Protein AF-A0A0B7GUD6-F1 (afdb_monomer_lite)

Structure (mmCIF, N/CA/C/O backbone):
data_AF-A0A0B7GUD6-F1
#
_entry.id   AF-A0A0B7GUD6-F1
#
loop_
_atom_site.group_PDB
_atom_site.id
_atom_site.type_symbol
_atom_site.label_atom_id
_atom_site.label_alt_id
_atom_site.label_comp_id
_atom_site.label_asym_id
_atom_site.label_entity_id
_atom_site.label_seq_id
_atom_site.pdbx_PDB_ins_code
_atom_site.Cartn_x
_atom_site.Cartn_y
_atom_site.Cartn_z
_atom_site.occupancy
_atom_site.B_iso_or_equiv
_atom_site.auth_seq_id
_atom_site.auth_comp_id
_atom_site.auth_asym_id
_atom_site.auth_atom_id
_atom_site.pdbx_PDB_model_num
ATOM 1 N N . MET A 1 1 ? 10.479 -0.713 2.716 1.00 84.81 1 MET A N 1
ATOM 2 C CA . MET A 1 1 ? 9.176 -1.406 2.813 1.00 84.81 1 MET A CA 1
ATOM 3 C C . MET A 1 1 ? 8.783 -1.707 4.256 1.00 84.81 1 MET A C 1
ATOM 5 O O . MET A 1 1 ? 7.689 -1.326 4.632 1.00 84.81 1 MET A O 1
ATOM 9 N N . ILE A 1 2 ? 9.683 -2.224 5.104 1.00 88.94 2 ILE A N 1
ATOM 10 C CA . ILE A 1 2 ? 9.406 -2.502 6.534 1.00 88.94 2 ILE A CA 1
ATOM 11 C C . ILE A 1 2 ? 8.752 -1.320 7.278 1.00 88.94 2 ILE A C 1
ATOM 13 O O . ILE A 1 2 ? 7.714 -1.495 7.905 1.00 88.94 2 ILE A O 1
ATOM 17 N N . VAL A 1 3 ? 9.305 -0.104 7.169 1.00 90.75 3 VAL A N 1
ATOM 18 C CA . VAL A 1 3 ? 8.752 1.090 7.847 1.00 90.75 3 VAL A CA 1
ATOM 19 C C . VAL A 1 3 ? 7.335 1.430 7.361 1.00 90.75 3 VAL A C 1
ATOM 21 O O . VAL A 1 3 ? 6.487 1.818 8.159 1.00 90.75 3 VAL A O 1
ATOM 24 N N . PHE A 1 4 ? 7.052 1.239 6.068 1.00 91.56 4 PHE A N 1
ATOM 25 C CA . PHE A 1 4 ? 5.717 1.444 5.500 1.00 91.56 4 PHE A CA 1
ATOM 26 C C . PHE A 1 4 ? 4.717 0.423 6.057 1.00 91.56 4 PHE A C 1
ATOM 28 O O . PHE A 1 4 ? 3.627 0.805 6.480 1.00 91.56 4 PHE A O 1
ATOM 35 N N . SER A 1 5 ? 5.098 -0.856 6.111 1.00 92.75 5 SER A N 1
ATOM 36 C CA . SER A 1 5 ? 4.256 -1.923 6.666 1.00 92.75 5 SER A CA 1
ATOM 37 C C . SER A 1 5 ? 3.994 -1.724 8.159 1.00 92.75 5 SER A C 1
ATOM 39 O O . SER A 1 5 ? 2.849 -1.810 8.590 1.00 92.75 5 SER A O 1
ATOM 41 N N . LEU A 1 6 ? 5.021 -1.380 8.944 1.00 92.56 6 LEU A N 1
ATOM 42 C CA . LEU A 1 6 ? 4.862 -1.072 10.369 1.00 92.56 6 LEU A CA 1
ATOM 43 C C . LEU A 1 6 ? 3.951 0.138 10.592 1.00 92.56 6 LEU A C 1
ATOM 45 O O . LEU A 1 6 ? 3.086 0.095 11.459 1.00 92.56 6 LEU A O 1
ATOM 49 N N . GLY A 1 7 ? 4.095 1.193 9.786 1.00 92.19 7 GLY A N 1
ATOM 50 C CA . GLY A 1 7 ? 3.211 2.356 9.847 1.00 92.19 7 GLY A CA 1
ATOM 51 C C . GLY A 1 7 ? 1.745 1.995 9.588 1.00 92.19 7 GLY A C 1
ATOM 52 O O . GLY A 1 7 ? 0.878 2.403 10.358 1.00 92.19 7 GLY A O 1
ATOM 53 N N . ASN A 1 8 ? 1.471 1.178 8.565 1.00 93.62 8 ASN A N 1
ATOM 54 C CA . ASN A 1 8 ? 0.111 0.718 8.262 1.00 93.62 8 ASN A CA 1
ATOM 55 C C . ASN A 1 8 ? -0.447 -0.226 9.341 1.00 93.62 8 ASN A C 1
ATOM 57 O O . ASN A 1 8 ? -1.615 -0.093 9.699 1.00 93.62 8 ASN A O 1
ATOM 61 N N . LEU A 1 9 ? 0.370 -1.113 9.921 1.00 93.38 9 LEU A N 1
ATOM 62 C CA . LEU A 1 9 ? -0.036 -1.935 11.071 1.00 93.38 9 LEU A CA 1
ATOM 63 C C . LEU A 1 9 ? -0.393 -1.077 12.283 1.00 93.38 9 LEU A C 1
ATOM 65 O O . LEU A 1 9 ? -1.434 -1.290 12.900 1.00 93.38 9 LEU A O 1
ATOM 69 N N . CYS A 1 10 ? 0.426 -0.072 12.596 1.00 92.12 10 CYS A N 1
ATOM 70 C CA . CYS A 1 10 ? 0.124 0.878 13.663 1.00 92.12 10 CYS A CA 1
ATOM 71 C C . CYS A 1 10 ? -1.193 1.624 13.404 1.00 92.12 10 CYS A C 1
ATOM 73 O O . CYS A 1 10 ? -1.939 1.865 14.348 1.00 92.12 10 CYS A O 1
ATOM 75 N N . THR A 1 11 ? -1.506 1.961 12.146 1.00 92.25 11 THR A N 1
ATOM 76 C CA . THR A 1 11 ? -2.809 2.538 11.780 1.00 92.25 11 THR A CA 1
ATOM 77 C C . THR A 1 11 ? -3.952 1.537 11.977 1.00 92.25 11 THR A C 1
ATOM 79 O O . THR A 1 11 ? -4.995 1.916 12.504 1.00 92.25 11 THR A O 1
ATOM 82 N N . ALA A 1 12 ? -3.759 0.267 11.614 1.00 91.62 12 ALA A N 1
ATOM 83 C CA . ALA A 1 12 ? -4.777 -0.778 11.747 1.00 91.62 12 ALA A CA 1
ATOM 84 C C . ALA A 1 12 ? -5.167 -1.062 13.211 1.00 91.62 12 ALA A C 1
ATOM 86 O O . ALA A 1 12 ? -6.327 -1.363 13.493 1.00 91.62 12 ALA A O 1
ATOM 87 N N . PHE A 1 13 ? -4.209 -0.934 14.135 1.00 92.69 13 PHE A N 1
ATOM 88 C CA . PHE A 1 13 ? -4.403 -1.122 15.578 1.00 92.69 13 PHE A CA 1
ATOM 89 C C . PHE A 1 13 ? -4.581 0.187 16.360 1.00 92.69 13 PHE A C 1
ATOM 91 O O . PHE A 1 13 ? -4.580 0.152 17.589 1.00 92.69 13 PHE A O 1
ATOM 98 N N . ALA A 1 14 ? -4.698 1.341 15.694 1.00 91.06 14 ALA A N 1
ATOM 99 C CA . ALA A 1 14 ? -4.678 2.634 16.371 1.00 91.06 14 ALA A CA 1
ATOM 100 C C . ALA A 1 14 ? -5.864 2.781 17.353 1.00 91.06 14 ALA A C 1
ATOM 102 O O . ALA A 1 14 ? -7.009 2.873 16.908 1.00 91.06 14 ALA A O 1
ATOM 103 N N . PRO A 1 15 ? -5.619 2.872 18.677 1.00 87.44 15 PRO A N 1
ATOM 104 C CA . PRO A 1 15 ? -6.691 2.985 19.667 1.00 87.44 15 PRO A CA 1
ATOM 105 C C . PRO A 1 15 ? -7.168 4.433 19.851 1.00 87.44 15 PRO A C 1
ATOM 107 O O . PRO A 1 15 ? -8.223 4.674 20.430 1.00 87.44 15 PRO A O 1
ATOM 110 N N . THR A 1 16 ? -6.384 5.413 19.389 1.00 93.62 16 THR A N 1
ATOM 111 C CA . THR A 1 16 ? -6.683 6.843 19.510 1.00 93.62 16 THR A CA 1
ATOM 112 C C . THR A 1 16 ? -6.365 7.586 18.217 1.00 93.62 16 THR A C 1
ATOM 114 O O . THR A 1 16 ? -5.482 7.201 17.444 1.00 93.62 16 THR A O 1
ATOM 117 N N . TYR A 1 17 ? -7.056 8.707 18.007 1.00 91.38 17 TYR A N 1
ATOM 118 C CA . TYR A 1 17 ? -6.869 9.558 16.832 1.00 91.38 17 TYR A CA 1
ATOM 119 C C . TYR A 1 17 ? -5.434 10.096 16.698 1.00 91.38 17 TYR A C 1
ATOM 121 O O . TYR A 1 17 ? -4.908 10.207 15.589 1.00 91.38 17 TYR A O 1
ATOM 129 N N . SER A 1 18 ? -4.760 10.378 17.816 1.00 92.88 18 SER A N 1
ATOM 130 C CA . SER A 1 18 ? -3.370 10.847 17.815 1.00 92.88 18 SER A CA 1
ATOM 131 C C . SER A 1 18 ? -2.413 9.799 17.240 1.00 92.88 18 SER A C 1
ATOM 133 O O . SER A 1 18 ?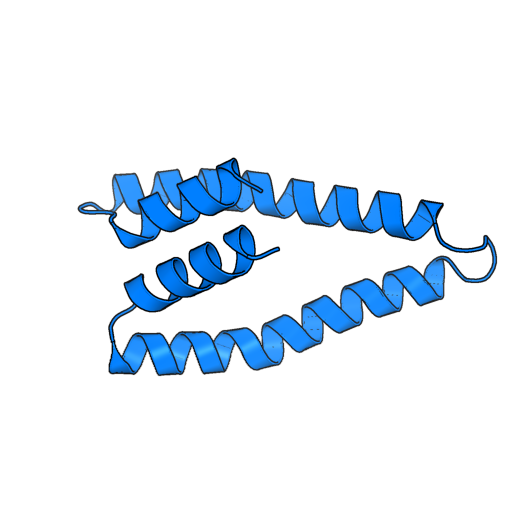 -1.572 10.127 16.404 1.00 92.88 18 SER A O 1
ATOM 135 N N . ILE A 1 19 ? -2.575 8.527 17.627 1.00 92.25 19 ILE A N 1
ATOM 136 C CA . ILE A 1 19 ? -1.765 7.412 17.106 1.00 92.25 19 ILE A CA 1
ATOM 137 C C . ILE A 1 19 ? -2.065 7.183 15.620 1.00 92.25 19 ILE A C 1
ATOM 139 O O . ILE A 1 19 ? -1.147 6.992 14.815 1.00 92.25 19 ILE A O 1
ATOM 143 N N . LEU A 1 20 ? -3.339 7.272 15.230 1.00 93.25 20 LEU A N 1
ATOM 144 C CA . LEU A 1 20 ? -3.750 7.179 13.830 1.00 93.25 20 LEU A CA 1
ATOM 145 C C . LEU A 1 20 ? -3.102 8.285 12.983 1.00 93.25 20 LEU A C 1
ATOM 147 O O . LEU A 1 20 ? -2.539 8.015 11.926 1.00 93.25 20 LEU A O 1
ATOM 151 N N . THR A 1 21 ? -3.105 9.523 13.467 1.00 94.50 21 THR A N 1
ATOM 152 C CA . THR A 1 21 ? -2.536 10.660 12.732 1.00 94.50 21 THR A CA 1
ATOM 153 C C . THR A 1 21 ? -1.017 10.544 12.600 1.00 94.50 21 THR A C 1
ATOM 155 O O . THR A 1 21 ? -0.480 10.709 11.505 1.00 94.50 21 THR A O 1
ATOM 158 N N . LEU A 1 22 ? -0.315 10.195 13.683 1.00 94.88 22 LEU A N 1
ATOM 159 C CA . LEU A 1 22 ? 1.141 10.014 13.660 1.00 94.88 22 LEU A CA 1
ATOM 160 C C . LEU A 1 22 ? 1.568 8.886 12.717 1.00 94.88 22 LEU A C 1
ATOM 162 O O . LEU A 1 22 ? 2.478 9.070 11.908 1.00 94.88 22 LEU A O 1
ATOM 166 N N . SER A 1 23 ? 0.886 7.738 12.769 1.00 94.00 23 SER A N 1
ATOM 167 C CA . SER A 1 23 ? 1.168 6.627 11.852 1.00 94.00 23 SER A CA 1
ATOM 168 C C . SER A 1 23 ? 0.937 7.024 10.389 1.00 94.00 23 SER A C 1
ATOM 170 O O . SER A 1 23 ? 1.775 6.729 9.538 1.00 94.00 23 SER A O 1
ATOM 172 N N . ARG A 1 24 ? -0.118 7.795 10.094 1.00 93.88 24 ARG A N 1
ATOM 173 C CA . ARG A 1 24 ? -0.387 8.320 8.744 1.00 93.88 24 ARG A CA 1
ATOM 174 C C . ARG A 1 24 ? 0.688 9.284 8.247 1.00 93.88 24 ARG A C 1
ATOM 176 O O . ARG A 1 24 ? 1.040 9.212 7.072 1.00 93.88 24 ARG A O 1
ATOM 183 N N . ILE A 1 25 ? 1.241 10.131 9.117 1.00 95.12 25 ILE A N 1
ATOM 184 C CA . ILE A 1 25 ? 2.366 11.015 8.767 1.00 95.12 25 ILE A CA 1
ATOM 185 C C . ILE A 1 25 ? 3.588 10.179 8.369 1.00 95.12 25 ILE A C 1
ATOM 187 O O . ILE A 1 25 ? 4.175 10.416 7.315 1.00 95.12 25 ILE A O 1
ATOM 191 N N . ILE A 1 26 ? 3.935 9.162 9.164 1.00 93.50 26 ILE A N 1
ATOM 192 C CA . ILE A 1 26 ? 5.065 8.267 8.868 1.00 93.50 26 ILE A CA 1
ATOM 193 C C . ILE A 1 26 ? 4.857 7.568 7.520 1.00 93.50 26 ILE A C 1
ATOM 195 O O . ILE A 1 26 ? 5.750 7.573 6.672 1.00 93.50 26 ILE A O 1
ATOM 199 N N . VAL A 1 27 ? 3.670 7.000 7.295 1.00 94.38 27 VAL A N 1
ATOM 200 C CA . VAL A 1 27 ? 3.338 6.308 6.042 1.00 94.38 27 VAL A CA 1
ATOM 201 C C . VAL A 1 27 ? 3.434 7.256 4.845 1.00 94.38 27 VAL A C 1
ATOM 203 O O . VAL A 1 27 ? 4.040 6.881 3.842 1.00 94.38 27 VAL A O 1
ATOM 206 N N . ALA A 1 28 ? 2.912 8.482 4.958 1.00 93.56 28 ALA A N 1
ATOM 207 C CA . ALA A 1 28 ? 2.952 9.483 3.891 1.00 93.56 28 ALA A CA 1
ATOM 208 C C . ALA A 1 28 ? 4.389 9.872 3.500 1.00 93.56 28 ALA A C 1
ATOM 210 O O . ALA A 1 28 ? 4.709 9.957 2.310 1.00 93.56 28 ALA A O 1
ATOM 211 N N . LEU A 1 29 ? 5.268 10.049 4.494 1.00 93.75 29 LEU A N 1
ATOM 212 C CA . LEU A 1 29 ? 6.686 10.344 4.268 1.00 93.75 29 LEU A CA 1
ATOM 213 C C . LEU A 1 29 ? 7.380 9.205 3.510 1.00 93.75 29 LEU A C 1
ATOM 215 O O . LEU A 1 29 ? 8.093 9.442 2.533 1.00 93.75 29 LEU A O 1
ATOM 219 N N . VAL A 1 30 ? 7.136 7.958 3.921 1.00 93.44 30 VAL A N 1
ATOM 220 C CA . VAL A 1 30 ? 7.763 6.787 3.294 1.00 93.44 30 VAL A CA 1
ATOM 221 C C . VAL A 1 30 ? 7.219 6.543 1.885 1.00 93.44 30 VAL A C 1
ATOM 223 O O . VAL A 1 30 ? 7.998 6.240 0.980 1.00 93.44 30 VAL A O 1
ATOM 226 N N . SER A 1 31 ? 5.910 6.702 1.662 1.00 90.88 31 SER A N 1
ATOM 227 C CA . SER A 1 31 ? 5.309 6.488 0.341 1.00 90.88 31 SER A CA 1
ATOM 228 C C . SER A 1 31 ? 5.795 7.500 -0.696 1.00 90.88 31 SER A C 1
ATOM 230 O O . SER A 1 31 ? 6.071 7.118 -1.833 1.00 90.88 31 SER A O 1
ATOM 232 N N . GLY A 1 32 ? 5.960 8.773 -0.312 1.00 90.12 32 GLY A N 1
ATOM 233 C CA . GLY A 1 32 ? 6.475 9.805 -1.220 1.00 90.12 32 GLY A CA 1
ATOM 234 C C . GLY A 1 32 ? 7.914 9.526 -1.668 1.00 90.12 32 GLY A C 1
ATOM 235 O O . GLY A 1 32 ? 8.238 9.619 -2.858 1.00 90.12 32 GLY A O 1
ATOM 236 N N . ALA A 1 33 ? 8.767 9.099 -0.730 1.00 91.75 33 ALA A N 1
ATOM 237 C CA . ALA A 1 33 ? 10.136 8.692 -1.035 1.00 91.75 33 ALA A CA 1
ATOM 238 C C . ALA A 1 33 ? 10.178 7.438 -1.927 1.00 91.75 33 ALA A C 1
ATOM 240 O O . ALA A 1 33 ? 10.946 7.392 -2.887 1.00 91.75 33 ALA A O 1
ATOM 241 N N . ALA A 1 34 ? 9.320 6.446 -1.662 1.00 90.00 34 ALA A N 1
ATOM 242 C CA . ALA A 1 34 ? 9.259 5.210 -2.442 1.00 90.00 34 ALA A CA 1
ATOM 243 C C . ALA A 1 34 ? 8.906 5.462 -3.917 1.00 90.00 34 ALA A C 1
ATOM 245 O O . ALA A 1 34 ? 9.577 4.931 -4.801 1.00 90.00 34 ALA A O 1
ATOM 246 N N . ILE A 1 35 ? 7.907 6.310 -4.189 1.00 90.19 35 ILE A N 1
ATOM 247 C CA . ILE A 1 35 ? 7.517 6.670 -5.563 1.00 90.19 35 ILE A CA 1
ATOM 248 C C . ILE A 1 35 ? 8.664 7.402 -6.270 1.00 90.19 35 ILE A C 1
ATOM 250 O O . ILE A 1 35 ? 8.997 7.076 -7.408 1.00 90.19 35 ILE A O 1
ATOM 254 N N . SER A 1 36 ? 9.312 8.346 -5.582 1.00 91.19 36 SER A N 1
ATOM 255 C CA . SER A 1 36 ? 10.443 9.105 -6.134 1.00 91.19 36 SER A CA 1
ATOM 256 C C . SER A 1 36 ? 11.607 8.193 -6.536 1.00 91.19 36 SER A C 1
ATOM 258 O O . SER A 1 36 ? 12.143 8.310 -7.638 1.00 91.19 36 SER A O 1
ATOM 260 N N . VAL A 1 37 ? 11.962 7.237 -5.673 1.00 92.00 37 VAL A N 1
ATOM 261 C CA . VAL A 1 37 ? 13.017 6.250 -5.947 1.00 92.00 37 VAL A CA 1
ATOM 262 C C . VAL A 1 37 ? 12.614 5.306 -7.083 1.00 92.00 37 VAL A C 1
ATOM 264 O O . VAL A 1 37 ? 13.423 5.060 -7.975 1.00 92.00 37 VAL A O 1
ATOM 267 N N . ALA A 1 38 ? 11.368 4.821 -7.104 1.00 89.00 38 ALA A N 1
ATOM 268 C CA . ALA A 1 38 ? 10.874 3.949 -8.171 1.00 89.00 38 ALA A CA 1
ATOM 269 C C . ALA A 1 38 ? 10.953 4.626 -9.550 1.00 89.00 38 ALA A C 1
ATOM 271 O O . ALA A 1 38 ? 11.410 4.015 -10.517 1.00 89.00 38 ALA A O 1
ATOM 272 N N . MET A 1 39 ? 10.584 5.907 -9.630 1.00 89.88 39 MET A N 1
ATOM 273 C CA . MET A 1 39 ? 10.691 6.696 -10.860 1.00 89.88 39 MET A CA 1
ATOM 274 C C . MET A 1 39 ? 12.149 6.914 -11.278 1.00 89.88 39 MET A C 1
ATOM 276 O O . MET A 1 39 ? 12.483 6.747 -12.454 1.00 89.88 39 MET A O 1
ATOM 280 N N . ALA A 1 40 ? 13.033 7.234 -10.327 1.00 91.19 40 ALA A N 1
ATOM 281 C CA . ALA A 1 40 ? 14.458 7.411 -10.598 1.00 91.19 40 ALA A CA 1
ATOM 282 C C . ALA A 1 40 ? 15.086 6.126 -11.161 1.00 91.19 40 ALA A C 1
ATOM 284 O O . ALA A 1 40 ? 15.706 6.160 -12.227 1.00 91.19 40 ALA A O 1
ATOM 285 N N . ILE A 1 41 ? 14.850 4.985 -10.506 1.00 90.88 41 ILE A N 1
ATOM 286 C CA . ILE A 1 41 ? 15.349 3.676 -10.947 1.00 90.88 41 ILE A CA 1
ATOM 287 C C . ILE A 1 41 ? 14.758 3.304 -12.310 1.00 90.88 41 ILE A C 1
ATOM 289 O O . ILE A 1 41 ? 15.507 2.931 -13.212 1.00 90.88 41 ILE A O 1
ATOM 293 N N . GLY A 1 42 ? 13.444 3.463 -12.502 1.00 86.06 42 GLY A N 1
ATOM 294 C CA . GLY A 1 42 ? 12.786 3.176 -13.779 1.00 86.06 42 GLY A CA 1
ATOM 295 C C . GLY A 1 42 ? 13.377 3.986 -14.934 1.00 86.06 42 GLY A C 1
ATOM 296 O O . GLY A 1 42 ? 13.668 3.441 -15.999 1.00 86.06 42 GLY A O 1
ATOM 297 N N . SER A 1 43 ? 13.648 5.273 -14.710 1.00 86.12 43 SER A N 1
ATOM 298 C CA . SER A 1 43 ? 14.283 6.133 -15.715 1.00 86.12 43 SER A CA 1
ATOM 299 C C . SER A 1 43 ? 15.726 5.722 -16.041 1.00 86.12 43 SER A C 1
ATOM 301 O O . SER A 1 43 ? 16.167 5.894 -17.180 1.00 86.12 43 SER A O 1
ATOM 303 N N . HIS A 1 44 ? 16.452 5.159 -15.069 1.00 88.06 44 HIS A N 1
ATOM 304 C CA . HIS A 1 44 ? 17.822 4.690 -15.253 1.00 88.06 44 HIS A CA 1
ATOM 305 C C . HIS A 1 44 ? 17.878 3.356 -16.009 1.00 88.06 44 HIS A C 1
ATOM 307 O O . HIS A 1 44 ? 18.748 3.174 -16.858 1.00 88.06 44 HIS A O 1
ATOM 313 N N . LEU A 1 45 ? 16.920 2.460 -15.750 1.00 88.88 45 LEU A N 1
ATOM 314 C CA . LEU A 1 45 ? 16.795 1.166 -16.427 1.00 88.88 45 LEU A CA 1
ATOM 315 C C . LEU A 1 45 ? 16.301 1.300 -17.876 1.00 88.88 45 LEU A C 1
ATOM 317 O O . LEU A 1 45 ? 16.582 0.448 -18.719 1.00 88.88 45 LEU A O 1
ATOM 321 N N . ALA A 1 46 ? 15.549 2.361 -18.174 1.00 88.19 46 ALA A N 1
ATOM 322 C CA . ALA A 1 46 ? 14.991 2.591 -19.496 1.00 88.19 46 ALA A CA 1
ATOM 323 C C . ALA A 1 46 ? 16.050 3.087 -20.508 1.00 88.19 46 ALA A C 1
ATOM 325 O O . ALA A 1 46 ? 16.806 4.023 -20.213 1.00 88.19 46 ALA A O 1
ATOM 326 N N . PRO A 1 47 ? 16.044 2.558 -21.751 1.00 88.88 47 PRO A N 1
ATOM 327 C CA . PRO A 1 47 ? 16.812 3.116 -22.863 1.00 88.88 47 PRO A CA 1
ATOM 328 C C . PRO A 1 47 ? 16.515 4.608 -23.054 1.00 88.88 47 PRO A C 1
ATOM 330 O O . PRO A 1 47 ? 15.364 5.027 -22.910 1.00 88.88 47 PRO A O 1
ATOM 333 N N . ILE A 1 48 ? 17.524 5.411 -23.417 1.00 87.06 48 ILE A N 1
ATOM 334 C CA . ILE A 1 48 ? 17.434 6.885 -23.490 1.00 87.06 48 ILE A CA 1
ATOM 335 C C . ILE A 1 48 ? 16.225 7.378 -24.308 1.00 87.06 48 ILE A C 1
ATOM 337 O O . ILE A 1 48 ? 15.540 8.315 -23.908 1.00 87.06 48 ILE A O 1
ATOM 341 N N . ASN A 1 49 ? 15.906 6.686 -25.404 1.00 91.31 49 ASN A N 1
ATOM 342 C CA . ASN A 1 49 ? 14.805 6.992 -26.318 1.00 91.31 49 ASN A CA 1
ATOM 343 C C . ASN A 1 49 ? 13.421 6.536 -25.820 1.00 91.31 49 ASN A C 1
ATOM 345 O O . ASN A 1 49 ? 12.413 6.895 -26.420 1.00 91.31 49 ASN A O 1
ATOM 349 N N . LYS A 1 50 ? 13.353 5.740 -24.745 1.00 90.94 50 LYS A N 1
ATOM 350 C CA . LYS A 1 50 ? 12.110 5.181 -24.183 1.00 90.94 50 LYS A CA 1
ATOM 351 C C . LYS A 1 50 ? 11.815 5.639 -22.753 1.00 90.94 50 LYS A C 1
ATOM 353 O O . LYS A 1 50 ? 10.788 5.250 -22.204 1.00 90.94 50 LYS A O 1
ATOM 358 N N . ARG A 1 51 ? 12.660 6.484 -22.149 1.00 88.94 51 ARG A N 1
ATOM 359 C CA . ARG A 1 51 ? 12.484 6.967 -20.764 1.00 88.94 51 ARG A CA 1
ATOM 360 C C . ARG A 1 51 ? 11.120 7.607 -20.524 1.00 88.94 51 ARG A C 1
ATOM 362 O O . ARG A 1 51 ? 10.440 7.236 -19.575 1.00 88.94 51 ARG A O 1
ATOM 369 N N . ALA A 1 52 ? 10.699 8.513 -21.408 1.00 89.56 52 ALA A N 1
ATOM 370 C CA . ALA A 1 52 ? 9.403 9.184 -21.292 1.00 89.56 52 ALA A CA 1
ATOM 371 C C . ALA A 1 52 ? 8.229 8.189 -21.340 1.00 89.56 52 ALA A C 1
ATOM 373 O O . ALA A 1 52 ? 7.307 8.281 -20.535 1.00 89.56 52 ALA A O 1
ATOM 374 N N . TRP A 1 53 ? 8.298 7.196 -22.233 1.00 91.81 53 TRP A N 1
ATOM 375 C CA . TRP A 1 53 ? 7.282 6.148 -22.349 1.00 91.81 53 TRP A CA 1
ATOM 376 C C . TRP A 1 53 ? 7.231 5.256 -21.104 1.00 91.81 53 TRP A C 1
ATOM 378 O O . TRP A 1 53 ? 6.147 4.940 -20.622 1.00 91.81 53 TRP A O 1
ATOM 388 N N . LEU A 1 54 ? 8.388 4.885 -20.549 1.00 90.38 54 LEU A N 1
ATOM 389 C CA . LEU A 1 54 ? 8.444 4.025 -19.368 1.00 90.38 54 LEU A CA 1
ATOM 390 C C . LEU A 1 54 ? 7.923 4.747 -18.117 1.00 90.38 54 LEU A C 1
ATOM 392 O O . LEU A 1 54 ? 7.166 4.166 -17.346 1.00 90.38 54 LEU A O 1
ATOM 396 N N . ILE A 1 55 ? 8.247 6.034 -17.958 1.00 90.06 55 ILE A N 1
ATOM 397 C CA . ILE A 1 55 ? 7.686 6.876 -16.890 1.00 90.06 55 ILE A CA 1
ATOM 398 C C . ILE A 1 55 ? 6.165 7.007 -17.051 1.00 90.06 55 ILE A C 1
ATOM 400 O O . ILE A 1 55 ? 5.436 6.843 -16.074 1.00 90.06 55 ILE A O 1
ATOM 404 N N . ALA A 1 56 ? 5.667 7.241 -18.272 1.00 91.94 56 ALA A N 1
ATOM 405 C CA . ALA A 1 56 ? 4.228 7.290 -18.537 1.00 91.94 56 ALA A CA 1
ATOM 406 C C . ALA A 1 56 ? 3.527 5.972 -18.162 1.00 91.94 56 ALA A C 1
ATOM 408 O O . ALA A 1 56 ? 2.447 5.997 -17.575 1.00 91.94 56 ALA A O 1
ATOM 409 N N . TRP A 1 57 ? 4.164 4.827 -18.422 1.00 92.44 57 TRP A N 1
ATOM 410 C CA . TRP A 1 57 ? 3.666 3.518 -17.996 1.00 92.44 57 TRP A CA 1
ATOM 411 C C . TRP A 1 57 ? 3.625 3.344 -16.478 1.00 92.44 57 TRP A C 1
ATOM 413 O O . TRP A 1 57 ? 2.630 2.842 -15.957 1.00 92.44 57 TRP A O 1
ATOM 423 N N . LEU A 1 58 ? 4.657 3.794 -15.757 1.00 91.88 58 LEU A N 1
ATOM 424 C CA . LEU A 1 58 ? 4.663 3.760 -14.291 1.00 91.88 58 LEU A CA 1
ATOM 425 C C . LEU A 1 58 ? 3.513 4.598 -13.706 1.00 91.88 58 LEU A C 1
ATOM 427 O O . LEU A 1 58 ? 2.809 4.137 -12.807 1.00 91.88 58 LEU A O 1
ATOM 431 N N . TYR A 1 59 ? 3.272 5.796 -14.250 1.00 91.06 59 TYR A N 1
ATOM 432 C CA . TYR A 1 59 ? 2.135 6.631 -13.846 1.00 91.06 59 TYR A CA 1
ATOM 433 C C . TYR A 1 59 ? 0.785 6.022 -14.227 1.00 91.06 59 TYR A C 1
ATOM 435 O O . TYR A 1 59 ? -0.146 6.068 -13.426 1.00 91.06 59 TYR A O 1
ATOM 443 N N . SER A 1 60 ? 0.674 5.411 -15.408 1.00 93.94 60 SER A N 1
ATOM 444 C CA . SER A 1 60 ? -0.541 4.702 -15.818 1.00 93.94 60 SER A CA 1
ATOM 445 C C . SER A 1 60 ? -0.879 3.576 -14.839 1.00 93.94 60 SER A C 1
ATOM 447 O O . SER A 1 60 ? -2.023 3.480 -14.395 1.00 93.94 60 SER A O 1
ATOM 449 N N . GLY A 1 61 ? 0.122 2.799 -14.411 1.00 92.31 61 GLY A N 1
ATOM 450 C CA . GLY A 1 61 ? -0.044 1.786 -13.369 1.00 92.31 61 GLY A CA 1
ATOM 451 C C . GLY A 1 61 ? -0.571 2.372 -12.057 1.00 92.31 61 GLY A C 1
ATOM 452 O O . GLY A 1 61 ? -1.515 1.832 -11.483 1.00 92.31 61 GLY A O 1
ATOM 453 N N . PHE A 1 62 ? -0.032 3.514 -11.616 1.00 90.62 62 PHE A N 1
ATOM 454 C CA . PHE A 1 62 ? -0.520 4.220 -10.424 1.00 90.62 62 PHE A CA 1
ATOM 455 C C . PHE A 1 62 ? -1.982 4.684 -10.563 1.00 90.62 62 PHE A C 1
ATOM 457 O O . PHE A 1 62 ? -2.779 4.520 -9.634 1.00 90.62 62 PHE A O 1
ATOM 464 N N . SER A 1 63 ? -2.363 5.222 -11.726 1.00 92.94 63 SER A N 1
ATOM 465 C CA . SER A 1 63 ? -3.748 5.617 -12.005 1.00 92.94 63 SER A CA 1
ATOM 466 C C . SER A 1 63 ? -4.692 4.418 -11.975 1.00 92.94 63 SER A C 1
ATOM 468 O O . SER A 1 63 ? -5.704 4.463 -11.279 1.00 92.94 63 SER A O 1
ATOM 470 N N . VAL A 1 64 ? -4.344 3.326 -12.662 1.00 95.56 64 VAL A N 1
ATOM 471 C CA . VAL A 1 64 ? -5.139 2.088 -12.678 1.00 95.56 64 VAL A CA 1
ATOM 472 C C . VAL A 1 64 ? -5.285 1.523 -11.263 1.00 95.56 64 VAL A C 1
ATOM 474 O O . VAL A 1 64 ? -6.398 1.225 -10.831 1.00 95.56 64 VAL A O 1
ATOM 477 N N . ALA A 1 65 ? -4.189 1.457 -10.503 1.00 92.75 65 ALA A N 1
ATOM 478 C CA . ALA A 1 65 ? -4.208 1.007 -9.115 1.00 92.75 65 ALA A CA 1
ATOM 479 C C . ALA A 1 65 ? -5.135 1.864 -8.238 1.00 92.75 65 ALA A C 1
ATOM 481 O O . ALA A 1 65 ? -5.836 1.322 -7.391 1.00 92.75 65 ALA A O 1
ATOM 482 N N . SER A 1 66 ? -5.191 3.180 -8.461 1.00 92.38 66 SER A N 1
ATOM 483 C CA . SER A 1 66 ? -6.080 4.079 -7.711 1.00 92.38 66 SER A CA 1
ATOM 484 C C . SER A 1 66 ? -7.553 3.881 -8.084 1.00 92.38 66 SER A C 1
ATOM 486 O O . SER A 1 66 ? -8.409 3.845 -7.200 1.00 92.38 66 SER A O 1
ATOM 488 N N . VAL A 1 67 ? -7.844 3.705 -9.380 1.00 95.50 67 VAL A N 1
ATOM 489 C CA . VAL A 1 67 ? -9.206 3.486 -9.901 1.00 95.50 67 VAL A CA 1
ATOM 490 C C . VAL A 1 67 ? -9.831 2.219 -9.322 1.00 95.50 67 VAL A C 1
ATOM 492 O O . VAL A 1 67 ? -10.999 2.242 -8.952 1.00 95.50 67 VAL A O 1
ATOM 495 N N . PHE A 1 68 ? -9.067 1.130 -9.212 1.00 94.62 68 PHE A N 1
ATOM 496 C CA . PHE A 1 68 ? -9.567 -0.124 -8.636 1.00 94.62 68 PHE A CA 1
ATOM 497 C C . PHE A 1 68 ? -9.401 -0.193 -7.116 1.00 94.62 68 PHE A C 1
ATOM 499 O O . PHE A 1 68 ? -10.268 -0.718 -6.418 1.00 94.62 68 PHE A O 1
ATOM 506 N N . GLY A 1 69 ? -8.304 0.350 -6.591 1.00 91.94 69 GLY A N 1
ATOM 507 C CA . GLY A 1 69 ? -7.951 0.254 -5.179 1.00 91.94 69 GLY A CA 1
ATOM 508 C C . GLY A 1 69 ? -8.923 0.990 -4.266 1.00 91.94 69 GLY A C 1
ATOM 509 O O . GLY A 1 69 ? -9.260 0.464 -3.208 1.00 91.94 69 GLY A O 1
ATOM 510 N N . VAL A 1 70 ? -9.415 2.168 -4.672 1.00 93.12 70 VAL A N 1
ATOM 511 C CA . VAL A 1 70 ? -10.362 2.939 -3.851 1.00 93.12 70 VAL A CA 1
ATOM 512 C C . VAL A 1 70 ? -11.705 2.209 -3.705 1.00 93.12 70 VAL A C 1
ATOM 514 O O . VAL A 1 70 ? -12.073 1.937 -2.564 1.00 93.12 70 VAL A O 1
ATOM 517 N N . PRO A 1 71 ? -12.412 1.797 -4.781 1.00 94.44 71 PRO A N 1
ATOM 518 C CA . PRO A 1 71 ? -13.664 1.049 -4.649 1.00 94.44 71 PRO A CA 1
ATOM 519 C C . PRO A 1 71 ? -13.515 -0.260 -3.874 1.00 94.44 71 PRO A C 1
ATOM 521 O O . PRO A 1 71 ? -14.346 -0.556 -3.018 1.00 94.44 71 PRO A O 1
ATOM 524 N N . LEU A 1 72 ? -12.446 -1.025 -4.130 1.00 93.88 72 LEU A N 1
ATOM 525 C CA . LEU A 1 72 ? -12.180 -2.270 -3.405 1.00 93.88 72 LEU A CA 1
ATOM 526 C C . LEU A 1 72 ? -11.943 -2.007 -1.916 1.00 93.88 72 LEU A C 1
ATOM 528 O O . LEU A 1 72 ? -12.520 -2.691 -1.072 1.00 93.88 72 LEU A O 1
ATOM 532 N N . GLY A 1 73 ? -11.135 -0.997 -1.588 1.00 92.38 73 GLY A N 1
ATOM 533 C CA . GLY A 1 73 ? -10.867 -0.603 -0.209 1.00 92.38 73 GLY A CA 1
ATOM 534 C C . GLY A 1 73 ? -12.122 -0.121 0.514 1.00 92.38 73 GLY A C 1
ATOM 535 O O . GLY A 1 73 ? -12.347 -0.505 1.662 1.00 92.38 73 GLY A O 1
ATOM 536 N N . THR A 1 74 ? -12.964 0.671 -0.155 1.00 93.50 74 THR A N 1
ATOM 537 C CA . THR A 1 74 ? -14.243 1.140 0.393 1.00 93.50 74 THR A CA 1
ATOM 538 C C . THR A 1 74 ? -15.206 -0.018 0.624 1.00 93.50 74 THR A C 1
ATOM 540 O O . THR A 1 74 ? -15.749 -0.125 1.718 1.00 93.50 74 THR A O 1
ATOM 543 N N . TRP A 1 75 ? -15.373 -0.914 -0.352 1.00 94.12 75 TRP A N 1
ATOM 544 C CA . TRP A 1 75 ? -16.250 -2.080 -0.223 1.00 94.12 75 TRP A CA 1
ATOM 545 C C . TRP A 1 75 ? -15.815 -3.004 0.923 1.00 94.12 75 TRP A C 1
ATOM 547 O O . TRP A 1 75 ? -16.632 -3.401 1.746 1.00 94.12 75 TRP A O 1
ATOM 557 N N . LEU A 1 76 ? -14.515 -3.285 1.044 1.00 94.06 76 LEU A N 1
ATOM 558 C CA . LEU A 1 76 ? -13.982 -4.072 2.159 1.00 94.06 76 LEU A CA 1
ATOM 559 C C . LEU A 1 76 ? -14.192 -3.381 3.511 1.00 94.06 76 LEU A C 1
ATOM 561 O O . LEU A 1 76 ? -14.547 -4.036 4.490 1.00 94.06 76 LEU A O 1
ATOM 565 N N . SER A 1 77 ? -13.986 -2.063 3.559 1.00 93.56 77 SER A N 1
ATOM 566 C CA . SER A 1 77 ? -14.161 -1.270 4.780 1.00 93.56 77 SER A CA 1
ATOM 567 C C . SER A 1 77 ? -15.614 -1.221 5.244 1.00 93.56 77 SER A C 1
ATOM 569 O O . SER A 1 77 ? -15.859 -1.205 6.447 1.00 93.56 77 SER A O 1
ATOM 571 N N . ASP A 1 78 ? -16.561 -1.210 4.306 1.00 94.50 78 ASP A N 1
ATOM 572 C CA . ASP A 1 78 ? -17.998 -1.244 4.585 1.00 94.50 78 ASP A CA 1
ATOM 573 C C . ASP A 1 78 ? -18.426 -2.582 5.213 1.00 94.50 78 ASP A C 1
ATOM 575 O O . ASP A 1 78 ? -19.200 -2.607 6.165 1.00 94.50 78 ASP A O 1
ATOM 579 N N . GLN A 1 79 ? -17.859 -3.697 4.742 1.00 94.19 79 GLN A N 1
ATOM 580 C CA . GLN A 1 79 ? -18.23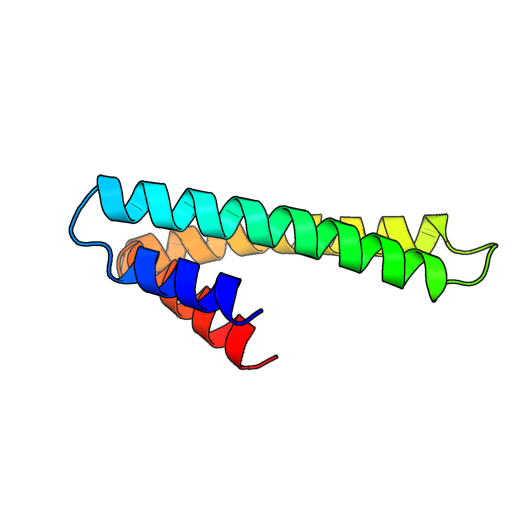2 -5.039 5.204 1.00 94.19 79 GLN A CA 1
ATOM 581 C C . GLN A 1 79 ? -17.524 -5.473 6.498 1.00 94.19 79 GLN A C 1
ATOM 583 O O . GLN A 1 79 ? -18.132 -6.121 7.348 1.00 94.19 79 GLN A O 1
ATOM 588 N N . PHE A 1 80 ? -16.237 -5.143 6.656 1.00 92.31 80 PHE A N 1
ATOM 589 C CA . PHE A 1 80 ? -15.390 -5.673 7.740 1.00 92.31 80 PHE A CA 1
ATOM 590 C C . PHE A 1 80 ? -14.790 -4.596 8.653 1.00 92.31 80 PHE A C 1
ATOM 592 O O . PHE A 1 80 ? -14.065 -4.924 9.594 1.00 92.31 80 PHE A O 1
ATOM 599 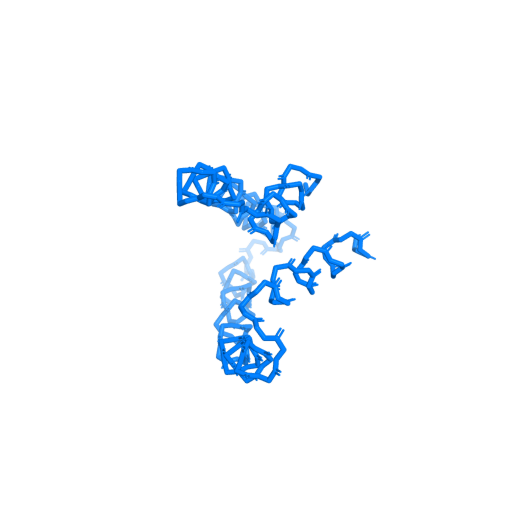N N . GLY A 1 81 ? -15.085 -3.320 8.397 1.00 91.19 81 GLY A N 1
ATOM 600 C CA . GLY A 1 81 ? -14.511 -2.185 9.114 1.00 91.19 81 GLY A CA 1
ATOM 601 C C . GLY A 1 81 ? -13.262 -1.613 8.439 1.00 91.19 81 GLY A C 1
ATOM 602 O O . GLY A 1 81 ? -12.521 -2.288 7.729 1.00 91.19 81 GLY A O 1
ATOM 603 N N . TRP A 1 82 ? -13.004 -0.328 8.677 1.00 91.69 82 TRP A N 1
ATOM 604 C CA . TRP A 1 82 ? -11.955 0.454 8.003 1.00 91.69 82 TRP A CA 1
ATOM 605 C C . TRP A 1 82 ? -10.522 -0.051 8.242 1.00 91.69 82 TRP A C 1
ATOM 607 O O . TRP A 1 82 ? -9.629 0.172 7.423 1.00 91.69 82 TRP A O 1
ATOM 617 N N . ASN A 1 83 ? -10.282 -0.739 9.357 1.00 92.88 83 ASN A N 1
ATOM 618 C CA . ASN A 1 83 ? -8.985 -1.305 9.720 1.00 92.88 83 ASN A CA 1
ATOM 619 C C . ASN A 1 83 ? -8.559 -2.446 8.778 1.00 92.88 83 ASN A C 1
ATOM 621 O O . ASN A 1 83 ? -7.358 -2.652 8.583 1.00 92.88 83 ASN A O 1
ATOM 625 N N . ILE A 1 84 ? -9.511 -3.139 8.135 1.00 93.31 84 ILE A N 1
ATOM 626 C CA . ILE A 1 84 ? -9.215 -4.248 7.217 1.00 93.31 84 ILE A CA 1
ATOM 627 C C . ILE A 1 84 ? -8.378 -3.805 6.014 1.00 93.31 84 ILE A C 1
ATOM 629 O O . ILE A 1 84 ? -7.489 -4.534 5.573 1.00 93.31 84 ILE A O 1
ATOM 633 N N . ALA A 1 85 ? -8.606 -2.583 5.522 1.00 92.25 85 ALA A N 1
ATOM 634 C CA . ALA A 1 85 ? -7.864 -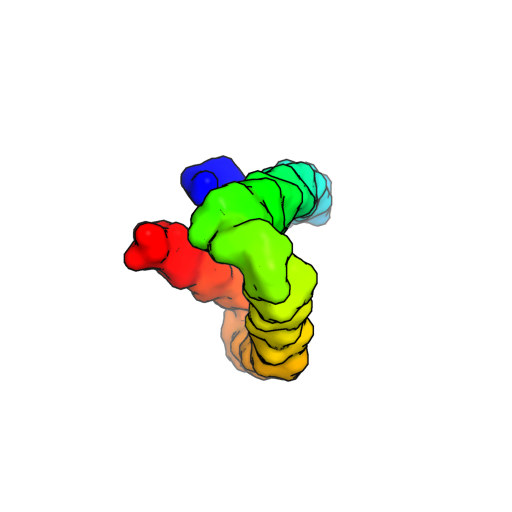2.032 4.397 1.00 92.25 85 ALA A CA 1
ATOM 635 C C . ALA A 1 85 ? -6.364 -1.938 4.723 1.00 92.25 85 ALA A C 1
ATOM 637 O O . ALA A 1 85 ? -5.520 -2.286 3.899 1.00 92.25 85 ALA A O 1
ATOM 638 N N . PHE A 1 86 ? -6.023 -1.549 5.954 1.00 92.12 86 PHE A N 1
ATOM 639 C CA . PHE A 1 86 ? -4.638 -1.429 6.409 1.00 92.12 86 PHE A CA 1
ATOM 640 C C . PHE A 1 86 ? -3.968 -2.791 6.631 1.00 92.12 86 PHE A C 1
ATOM 642 O O . PHE A 1 86 ? -2.788 -2.948 6.298 1.00 92.12 86 PHE A O 1
ATOM 649 N N . TYR A 1 87 ? -4.706 -3.795 7.118 1.00 92.75 87 TYR A N 1
ATOM 650 C CA . TYR A 1 87 ? -4.196 -5.168 7.205 1.00 92.75 87 TYR A CA 1
ATOM 651 C C . TYR A 1 87 ? -3.878 -5.746 5.829 1.00 92.75 87 TYR A C 1
ATOM 653 O O . TYR A 1 87 ? -2.794 -6.296 5.637 1.00 92.75 87 TYR A O 1
ATOM 661 N N . LEU A 1 88 ? -4.780 -5.570 4.861 1.00 92.44 88 LEU A N 1
ATOM 662 C CA . LEU A 1 88 ? -4.583 -6.054 3.495 1.00 92.44 88 LEU A CA 1
ATOM 663 C C . LEU A 1 88 ? -3.387 -5.388 2.818 1.00 92.44 88 LEU A C 1
ATOM 665 O O . LEU A 1 88 ? -2.539 -6.084 2.264 1.00 92.44 88 LEU A O 1
ATOM 669 N N . ILE A 1 89 ? -3.272 -4.059 2.918 1.00 92.12 89 ILE A N 1
ATOM 670 C CA . ILE A 1 89 ? -2.110 -3.327 2.394 1.00 92.12 89 ILE A CA 1
ATOM 671 C C . ILE A 1 89 ? -0.819 -3.869 3.014 1.00 92.12 89 ILE A C 1
ATOM 673 O O . ILE A 1 89 ? 0.142 -4.143 2.299 1.00 92.12 89 ILE A O 1
ATOM 677 N N . THR A 1 90 ? -0.798 -4.068 4.334 1.00 93.12 90 THR A N 1
ATOM 678 C CA . THR A 1 90 ? 0.382 -4.601 5.027 1.00 93.12 90 THR A CA 1
ATOM 679 C C . THR A 1 90 ? 0.736 -6.006 4.538 1.00 93.12 90 THR A C 1
ATOM 681 O O . THR A 1 90 ? 1.903 -6.266 4.242 1.00 93.12 90 THR A O 1
ATOM 684 N N . ALA A 1 91 ? -0.249 -6.901 4.434 1.00 92.75 91 ALA A N 1
ATOM 685 C CA . ALA A 1 91 ? -0.043 -8.279 3.998 1.00 92.75 91 ALA A CA 1
ATOM 686 C C . ALA A 1 91 ? 0.526 -8.345 2.573 1.00 92.75 91 ALA A C 1
ATOM 688 O O . ALA A 1 91 ? 1.504 -9.051 2.337 1.00 92.75 91 ALA A O 1
ATOM 689 N N . ILE A 1 92 ? -0.029 -7.553 1.648 1.00 92.19 92 ILE A N 1
ATOM 690 C CA . ILE A 1 92 ? 0.450 -7.477 0.262 1.00 92.19 92 ILE A CA 1
ATOM 691 C C . ILE A 1 92 ? 1.898 -6.976 0.223 1.00 92.19 92 ILE A C 1
ATOM 693 O O . ILE A 1 92 ? 2.742 -7.584 -0.430 1.00 92.19 92 ILE A O 1
ATOM 697 N N . VAL A 1 93 ? 2.214 -5.902 0.951 1.00 91.06 93 VAL A N 1
ATOM 698 C CA . VAL A 1 93 ? 3.564 -5.313 0.940 1.00 91.06 93 VAL A CA 1
ATOM 699 C C . VAL A 1 93 ? 4.607 -6.240 1.560 1.00 91.06 93 VAL A C 1
ATOM 701 O O . VAL A 1 93 ? 5.753 -6.211 1.137 1.00 91.06 93 VAL A O 1
ATOM 704 N N . LEU A 1 94 ? 4.241 -7.045 2.560 1.00 89.50 94 LEU A N 1
ATOM 705 C CA . LEU A 1 94 ? 5.152 -8.031 3.153 1.00 89.50 94 LEU A CA 1
ATOM 706 C C . LEU A 1 94 ? 5.364 -9.266 2.267 1.00 89.50 94 LEU A C 1
ATOM 708 O O . LEU A 1 94 ? 6.347 -9.973 2.461 1.00 89.50 94 LEU A O 1
ATOM 712 N N . SER A 1 95 ? 4.448 -9.539 1.333 1.00 89.62 95 SER A N 1
ATOM 713 C CA . SER A 1 95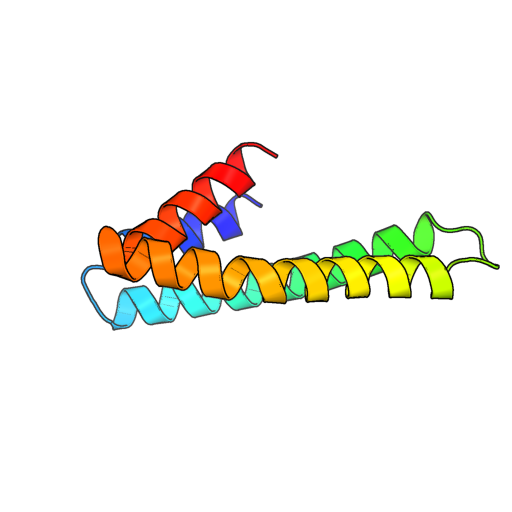 ? 4.560 -10.666 0.397 1.00 89.62 95 SER A CA 1
ATOM 714 C C . SER A 1 95 ? 5.448 -10.388 -0.824 1.00 89.62 95 SER A C 1
ATOM 716 O O . SER A 1 95 ? 5.788 -11.328 -1.540 1.00 89.62 95 SER A O 1
ATOM 718 N N . LEU A 1 96 ? 5.800 -9.117 -1.058 1.00 82.81 96 LEU A N 1
ATOM 719 C CA . LEU A 1 96 ? 6.637 -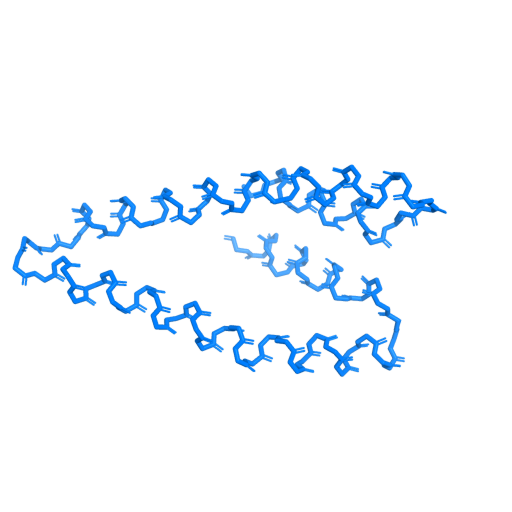8.622 -2.160 1.00 82.81 96 LEU A CA 1
ATOM 720 C C . LEU A 1 96 ? 8.084 -8.399 -1.704 1.00 82.81 96 LEU A C 1
ATOM 722 O O . LEU A 1 96 ? 8.990 -8.731 -2.498 1.00 82.81 96 LEU A O 1
#

InterPro domains:
  IPR011701 Major facilitator superfamily [PF07690] (1-94)
  IPR020846 Major facilitator superfamily domain [PS50850] (1-96)
  IPR036259 MFS transporter superfamily [G3DSA:1.20.1250.20] (1-96)
  IPR036259 MFS transporter superfamily [SSF103473] (1-94)
  IPR050189 Major Facilitator Superfamily Efflux Transporters [PTHR43124] (1-94)

Organism: Treponema phagedenis (NCBI:txid162)

Sequence (96 aa):
MIVFSLGNLCTAFAPTYSILTLSRIIVALVSGAAISVAMAIGSHLAPINKRAWLIAWLYSGFSVASVFGVPLGTWLSDQFGWNIAFYLITAIVLSL

pLDDT: mean 91.74, std 2.31, range [82.81, 95.56]

Secondary structure (DSSP, 8-state):
-HHHHHHHHHHHT--SHHHHHHHHHHHHHHHHHHHHHHHHHHHHHS-GGGHHHHHHHHHHHHHHHHHHHHHHHHHHHHHH-THHHHHHHHHHHHH-

Foldseek 3Di:
DVQLLVLLVQCLPPPDPVSNVVSVVSNVVVVVVVLVVVLVVQLVPDDPVCSVVSSVVSVVVVVVCCVPLVVVLVVCCVVPNNSVSSVVVSVVVVVD

Radius of gyration: 15.71 Å; chains: 1; bounding box: 36×22×46 Å